Protein AF-A0AAW5N475-F1 (afdb_monomer_lite)

Secondary structure (DSSP, 8-state):
-EEEEEEEEEEETTEEEEEEEEEEEEE-SSSEEEEEEEEEEEETTEEEEEEEEEEEE--

Radius of gyration: 14.93 Å; chains: 1; bounding box: 35×19×39 Å

pLDDT: mean 90.67, std 4.52, range [77.38, 95.88]

Organism: NCBI:txid376804

Sequence (59 aa):
MSFGFFLDYADYTTAHEWAGEVTCRWACTSRMTVQPAIHLIRNSNGNYAAGLLRMYYVW

Foldseek 3Di:
DDKDKDWDWDDDPPKIKIKIKIKDWDDPDPFKIKIWMKMWMQMPVGIDIDIDIDIGGDD

Structure (mmCIF, N/CA/C/O backbone):
data_AF-A0AAW5N475-F1
#
_entry.id   AF-A0AAW5N475-F1
#
loop_
_atom_site.group_PDB
_atom_site.id
_atom_site.type_symbol
_atom_site.label_atom_id
_atom_site.label_alt_id
_atom_site.label_comp_id
_atom_site.label_asym_id
_atom_site.label_entity_id
_atom_site.label_seq_id
_atom_site.pdbx_PDB_ins_code
_atom_site.Cartn_x
_atom_site.Cartn_y
_atom_site.Cartn_z
_atom_site.occupancy
_atom_site.B_iso_or_equiv
_atom_site.auth_seq_id
_atom_site.auth_comp_id
_atom_site.auth_asym_id
_atom_site.auth_atom_id
_atom_site.pdbx_PDB_model_num
ATOM 1 N N . MET A 1 1 ? -3.433 1.214 17.061 1.00 80.50 1 MET A N 1
ATOM 2 C CA . MET A 1 1 ? -2.745 1.647 15.826 1.00 80.50 1 MET A CA 1
ATOM 3 C C . MET A 1 1 ? -1.962 0.460 15.310 1.00 80.50 1 MET A C 1
ATOM 5 O O . MET A 1 1 ? -1.296 -0.173 16.118 1.00 80.50 1 MET A O 1
ATOM 9 N N . SER A 1 2 ? -2.098 0.113 14.033 1.00 90.75 2 SER A N 1
ATOM 10 C CA . SER A 1 2 ? -1.345 -0.988 13.423 1.00 90.75 2 SER A CA 1
ATOM 11 C C . SER A 1 2 ? -0.680 -0.527 12.136 1.00 90.75 2 SER A C 1
ATOM 13 O O . SER A 1 2 ? -1.242 0.275 11.394 1.00 90.75 2 SER A O 1
ATOM 15 N N . PHE A 1 3 ? 0.522 -1.027 11.881 1.00 92.25 3 PHE A N 1
ATOM 16 C CA . PHE A 1 3 ? 1.239 -0.785 10.638 1.00 92.25 3 PHE A CA 1
ATOM 17 C C . PHE A 1 3 ? 1.171 -2.033 9.768 1.00 92.25 3 PHE A C 1
ATOM 19 O O . PHE A 1 3 ? 1.221 -3.151 10.278 1.00 92.25 3 PHE A O 1
ATOM 26 N N . GLY A 1 4 ? 1.029 -1.826 8.466 1.00 92.69 4 GLY A N 1
ATOM 27 C CA . GLY A 1 4 ? 1.117 -2.868 7.457 1.00 92.69 4 GLY A CA 1
ATOM 28 C C . GLY A 1 4 ? 2.223 -2.527 6.474 1.00 92.69 4 GLY A C 1
ATOM 29 O O . GLY A 1 4 ? 2.438 -1.358 6.146 1.00 92.69 4 GLY A O 1
ATOM 30 N N . PHE A 1 5 ? 2.917 -3.557 6.019 1.00 93.62 5 PHE A N 1
ATOM 31 C CA . PHE A 1 5 ? 3.901 -3.454 4.960 1.00 93.62 5 PHE A CA 1
ATOM 32 C C . PHE A 1 5 ? 3.685 -4.600 3.983 1.00 93.62 5 PHE A C 1
ATOM 34 O O . PHE A 1 5 ? 3.425 -5.730 4.397 1.00 93.62 5 PHE A O 1
ATOM 41 N N . PHE A 1 6 ? 3.803 -4.291 2.703 1.00 92.88 6 PHE A N 1
ATOM 42 C CA . PHE A 1 6 ? 3.780 -5.254 1.621 1.00 92.88 6 PHE A CA 1
ATOM 43 C C . PHE A 1 6 ? 4.913 -4.917 0.659 1.00 92.88 6 PHE A C 1
ATOM 45 O O . PHE A 1 6 ? 5.171 -3.744 0.395 1.00 92.88 6 PHE A O 1
ATOM 52 N N . LEU A 1 7 ? 5.591 -5.942 0.160 1.00 93.81 7 LEU A N 1
ATOM 53 C CA . LEU A 1 7 ? 6.585 -5.827 -0.894 1.00 93.81 7 LEU A CA 1
ATOM 54 C C . LEU A 1 7 ? 6.418 -7.022 -1.814 1.00 93.81 7 LEU A C 1
ATOM 56 O O . LEU A 1 7 ? 6.340 -8.157 -1.348 1.00 93.81 7 LEU A O 1
ATOM 60 N N . ASP A 1 8 ? 6.397 -6.735 -3.098 1.00 93.69 8 ASP A N 1
ATOM 61 C CA . ASP A 1 8 ? 6.223 -7.686 -4.170 1.00 93.69 8 ASP A CA 1
ATOM 62 C C . ASP A 1 8 ? 7.241 -7.420 -5.268 1.00 93.69 8 ASP A C 1
ATOM 64 O O . ASP A 1 8 ? 7.691 -6.285 -5.476 1.00 93.69 8 ASP A O 1
ATOM 68 N N . TYR A 1 9 ? 7.609 -8.495 -5.950 1.00 91.44 9 TYR A N 1
ATOM 69 C CA . TYR A 1 9 ? 8.498 -8.460 -7.093 1.00 91.44 9 TYR A CA 1
ATOM 70 C C . TYR A 1 9 ? 7.908 -9.310 -8.209 1.00 91.44 9 TYR A C 1
ATOM 72 O O . TYR A 1 9 ? 7.700 -10.513 -8.043 1.00 91.44 9 TYR A O 1
ATOM 80 N N . ALA A 1 10 ? 7.698 -8.681 -9.358 1.00 89.06 10 ALA A N 1
ATOM 81 C CA . ALA A 1 10 ? 7.248 -9.325 -10.572 1.00 89.06 10 ALA A CA 1
ATOM 82 C C . ALA A 1 10 ? 8.368 -9.304 -11.620 1.00 89.06 10 ALA A C 1
ATOM 84 O O . ALA A 1 10 ? 8.880 -8.249 -12.010 1.00 89.06 10 ALA A O 1
ATOM 85 N N . ASP A 1 11 ? 8.729 -10.500 -12.080 1.00 89.25 11 ASP A N 1
ATOM 86 C CA . ASP A 1 11 ? 9.744 -10.729 -13.102 1.00 89.25 11 ASP A CA 1
ATOM 87 C C . ASP A 1 11 ? 9.066 -11.032 -14.442 1.00 89.25 11 ASP A C 1
ATOM 89 O O . ASP A 1 11 ? 8.504 -12.111 -14.636 1.00 89.25 11 ASP A O 1
ATOM 93 N N . TYR A 1 12 ? 9.083 -10.075 -15.369 1.00 82.38 12 TYR A N 1
ATOM 94 C CA . TYR A 1 12 ? 8.588 -10.266 -16.730 1.00 82.38 12 TYR A CA 1
ATOM 95 C C . TYR A 1 12 ? 9.758 -10.442 -17.698 1.00 82.38 12 TYR A C 1
ATOM 97 O O . TYR A 1 12 ? 10.841 -9.892 -17.521 1.00 82.38 12 TYR A O 1
ATOM 105 N N . THR A 1 13 ? 9.516 -11.156 -18.798 1.00 79.44 13 THR A N 1
ATOM 106 C CA . THR A 1 13 ? 10.539 -11.508 -19.799 1.00 79.44 13 THR A CA 1
ATOM 107 C C . THR A 1 13 ? 11.269 -10.293 -20.393 1.00 79.44 13 THR A C 1
ATOM 109 O O . THR A 1 13 ? 12.385 -10.429 -20.884 1.00 79.44 13 THR A O 1
ATOM 112 N N . THR A 1 14 ? 10.656 -9.106 -20.354 1.00 78.94 14 THR A N 1
ATOM 113 C CA . THR A 1 14 ? 11.225 -7.847 -20.866 1.00 78.94 14 THR A CA 1
ATOM 114 C C . THR A 1 14 ? 11.164 -6.685 -19.868 1.00 78.94 14 THR A C 1
ATOM 116 O O . THR A 1 14 ? 11.468 -5.555 -20.246 1.00 78.94 14 THR A O 1
ATOM 119 N N . ALA A 1 15 ? 10.726 -6.917 -18.627 1.00 78.69 15 ALA A N 1
ATOM 120 C CA . ALA A 1 15 ? 10.533 -5.865 -17.632 1.00 78.69 15 ALA A CA 1
ATOM 121 C C . ALA A 1 15 ? 10.580 -6.432 -16.209 1.00 78.69 15 ALA A C 1
ATOM 123 O O . ALA A 1 15 ? 10.076 -7.513 -15.945 1.00 78.69 15 ALA A O 1
ATOM 124 N N . HIS A 1 16 ? 11.121 -5.667 -15.272 1.00 85.56 16 HIS A N 1
ATOM 125 C CA . HIS A 1 16 ? 11.104 -6.016 -13.852 1.00 85.56 16 HIS A CA 1
ATOM 126 C C . HIS A 1 16 ? 10.265 -4.983 -13.124 1.00 85.56 16 HIS A C 1
ATOM 128 O O . HIS A 1 16 ? 10.400 -3.795 -13.423 1.00 85.56 16 HIS A O 1
ATOM 134 N N . GLU A 1 17 ? 9.432 -5.409 -12.182 1.00 90.88 17 GLU A N 1
ATOM 135 C CA . GLU A 1 17 ? 8.610 -4.517 -11.375 1.00 90.88 17 GLU A CA 1
ATOM 136 C C . GLU A 1 17 ? 8.714 -4.875 -9.892 1.00 90.88 17 GLU A C 1
ATOM 138 O O . GLU A 1 17 ? 8.556 -6.021 -9.493 1.00 90.88 17 GLU A O 1
ATOM 143 N N . TRP A 1 18 ? 8.993 -3.873 -9.069 1.00 92.31 18 TRP A N 1
ATOM 144 C CA . TRP A 1 18 ? 8.939 -3.927 -7.617 1.00 92.31 18 TRP A CA 1
ATOM 145 C C . TRP A 1 18 ? 7.760 -3.080 -7.164 1.00 92.31 18 TRP A C 1
ATOM 147 O O . TRP A 1 18 ? 7.703 -1.896 -7.494 1.00 92.31 18 TRP A O 1
ATOM 157 N N . ALA A 1 19 ? 6.855 -3.645 -6.379 1.00 92.56 19 ALA A N 1
ATOM 158 C CA . ALA A 1 19 ? 5.736 -2.914 -5.804 1.00 92.56 19 ALA A CA 1
ATOM 159 C C . ALA A 1 19 ? 5.785 -3.029 -4.284 1.00 92.56 19 ALA A C 1
ATOM 161 O O . ALA A 1 19 ? 5.884 -4.118 -3.736 1.00 92.56 19 ALA A O 1
ATOM 162 N N . GLY A 1 20 ? 5.729 -1.906 -3.582 1.00 93.94 20 GLY A N 1
ATOM 163 C CA . GLY A 1 20 ? 5.696 -1.860 -2.129 1.00 93.94 20 GLY A CA 1
ATOM 164 C C . GLY A 1 20 ? 4.539 -1.011 -1.634 1.00 93.94 20 GLY A C 1
ATOM 165 O O . GLY A 1 20 ? 4.240 0.029 -2.209 1.00 93.94 20 GLY A O 1
ATOM 166 N N . GLU A 1 21 ? 3.909 -1.416 -0.540 1.00 95.44 21 GLU A N 1
ATOM 167 C CA . GLU A 1 21 ? 2.931 -0.608 0.180 1.00 95.44 21 GLU A CA 1
ATOM 168 C C . GLU A 1 21 ? 3.370 -0.467 1.637 1.00 95.44 21 GLU A C 1
ATOM 170 O O . GLU A 1 21 ? 3.663 -1.449 2.316 1.00 95.44 21 GLU A O 1
ATOM 175 N N . VAL A 1 22 ? 3.333 0.762 2.143 1.00 93.94 22 VAL A N 1
ATOM 176 C CA . VAL A 1 22 ? 3.358 1.042 3.580 1.00 93.94 22 VAL A CA 1
ATOM 177 C C . VAL A 1 22 ? 2.001 1.591 3.971 1.00 93.94 22 VAL A C 1
ATOM 179 O O . VAL A 1 22 ? 1.488 2.517 3.343 1.00 93.94 22 VAL A O 1
ATOM 182 N N . THR A 1 23 ? 1.419 1.062 5.038 1.00 95.12 23 THR A N 1
ATOM 183 C CA . THR A 1 23 ? 0.130 1.521 5.537 1.00 95.12 23 THR A CA 1
ATOM 184 C C . THR A 1 23 ? 0.109 1.653 7.051 1.00 95.12 23 THR A C 1
ATOM 186 O O . THR A 1 23 ? 0.784 0.926 7.777 1.00 95.12 23 THR A O 1
ATOM 189 N N . CYS A 1 24 ? -0.678 2.607 7.539 1.00 93.06 24 CYS A N 1
ATOM 190 C CA . CYS A 1 24 ? -0.855 2.867 8.957 1.00 93.06 24 CYS A CA 1
ATOM 191 C C . CYS A 1 24 ? -2.346 2.960 9.259 1.00 93.06 24 CYS A C 1
ATOM 193 O O . CYS A 1 24 ? -3.012 3.880 8.801 1.00 93.06 24 CYS A O 1
ATOM 195 N N . ARG A 1 25 ? -2.879 2.019 10.038 1.00 93.50 25 ARG A N 1
ATOM 196 C CA . ARG A 1 25 ? -4.282 1.983 10.447 1.00 93.50 25 ARG A CA 1
ATOM 197 C C . ARG A 1 25 ? -4.464 2.591 11.835 1.00 93.50 25 ARG A C 1
ATOM 199 O O . ARG A 1 25 ? -3.924 2.114 12.840 1.00 93.50 25 ARG A O 1
ATOM 206 N N . TRP A 1 26 ? -5.324 3.596 11.900 1.00 92.75 26 TRP A N 1
ATOM 207 C CA . TRP A 1 26 ? -5.831 4.206 13.119 1.00 92.75 26 TRP A CA 1
ATOM 208 C C . TRP A 1 26 ? -7.271 3.766 13.358 1.00 92.75 26 TRP A C 1
ATOM 210 O O . TRP A 1 26 ? -8.152 3.987 12.530 1.00 92.75 26 TRP A O 1
ATOM 220 N N . ALA A 1 27 ? -7.513 3.129 14.502 1.00 90.50 27 ALA A N 1
ATOM 221 C CA . ALA A 1 27 ? -8.865 2.926 14.999 1.00 90.50 27 ALA A CA 1
ATOM 222 C C . ALA A 1 27 ? -9.277 4.210 15.724 1.00 90.50 27 ALA A C 1
ATOM 224 O O . ALA A 1 27 ? -8.788 4.477 16.819 1.00 90.50 27 ALA A O 1
ATOM 225 N N . CYS A 1 28 ? -10.095 5.035 15.072 1.00 86.75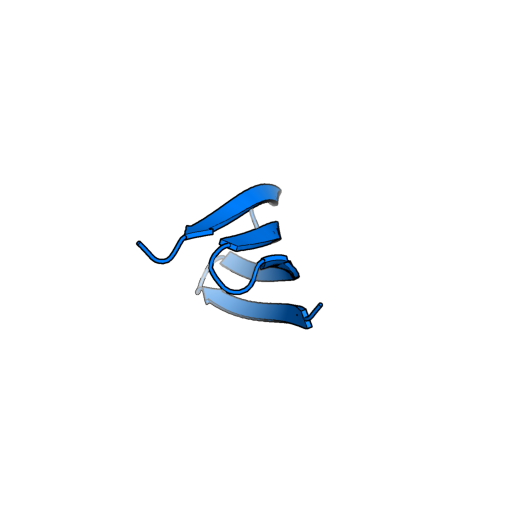 28 CYS A N 1
ATOM 226 C CA . C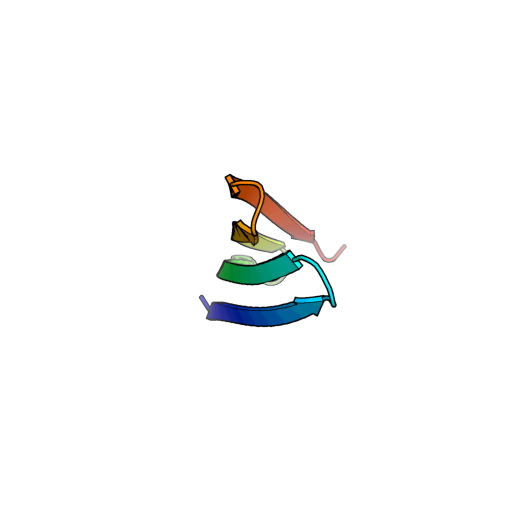YS A 1 28 ? -10.551 6.308 15.629 1.00 86.75 28 CYS A CA 1
ATOM 227 C C . CYS A 1 28 ? -11.652 6.078 16.668 1.00 86.75 28 CYS A C 1
ATOM 229 O O . CYS A 1 28 ? -11.681 6.732 17.704 1.00 86.75 28 CYS A O 1
ATOM 231 N N . THR A 1 29 ? -12.544 5.124 16.397 1.00 88.00 29 THR A N 1
ATOM 232 C CA . THR A 1 29 ? -13.587 4.663 17.321 1.00 88.00 29 THR A CA 1
ATOM 233 C C . THR A 1 29 ? -13.732 3.145 17.200 1.00 88.00 29 THR A C 1
ATOM 235 O O . THR A 1 29 ? -13.116 2.526 16.332 1.00 88.00 29 THR A O 1
ATOM 238 N N . SER A 1 30 ? -14.580 2.522 18.025 1.00 87.25 30 SER A N 1
ATOM 239 C CA . SER A 1 30 ? -14.921 1.095 17.879 1.00 87.25 30 SER A CA 1
ATOM 240 C C . SER A 1 30 ? -15.603 0.763 16.545 1.00 87.25 30 SER A C 1
ATOM 242 O O . SER A 1 30 ? -15.660 -0.402 16.164 1.00 87.25 30 SER A O 1
ATOM 244 N N . ARG A 1 31 ? -16.107 1.780 15.834 1.00 90.62 31 ARG A N 1
ATOM 245 C CA . ARG A 1 31 ? -16.827 1.638 14.565 1.00 90.62 31 ARG A CA 1
ATOM 246 C C . ARG A 1 31 ? -16.095 2.233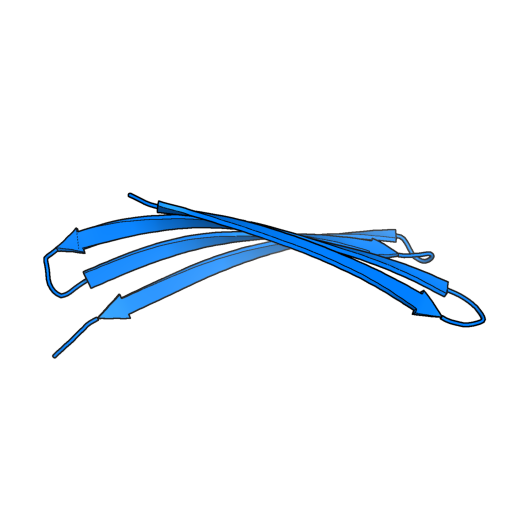 13.373 1.00 90.62 31 ARG A C 1
ATOM 248 O O . ARG A 1 31 ? -16.449 1.897 12.256 1.00 90.62 31 ARG A O 1
ATOM 255 N N . MET A 1 32 ? -15.105 3.103 13.579 1.00 92.62 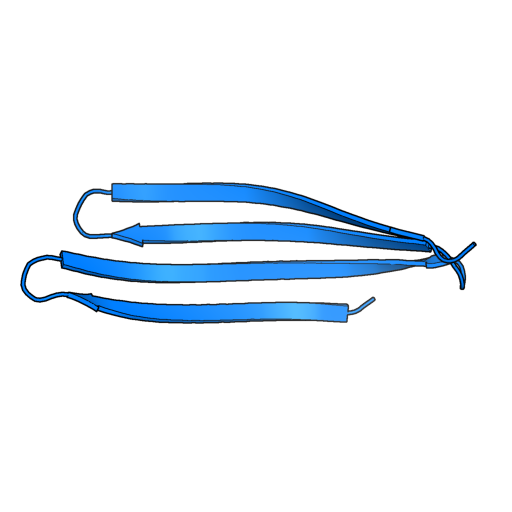32 MET A N 1
ATOM 256 C CA . MET A 1 32 ? -14.428 3.831 12.506 1.00 92.62 32 MET A CA 1
ATOM 257 C C . MET A 1 32 ? -12.929 3.569 12.513 1.00 92.62 32 MET A C 1
ATOM 259 O O . MET A 1 32 ? -12.254 3.761 13.528 1.00 92.62 32 MET A O 1
ATOM 263 N N . THR A 1 33 ? -12.388 3.217 11.349 1.00 93.31 33 THR A N 1
ATOM 264 C CA . THR A 1 33 ? -10.942 3.132 11.154 1.00 93.31 33 THR A CA 1
ATOM 265 C C . THR A 1 33 ? -10.506 3.876 9.905 1.00 93.31 33 THR A C 1
ATOM 267 O O . THR A 1 33 ? -11.133 3.746 8.855 1.00 93.31 33 THR A O 1
ATOM 270 N N . VAL A 1 34 ? -9.402 4.605 10.016 1.00 94.31 34 VAL A N 1
ATOM 271 C CA . VAL A 1 34 ? -8.763 5.330 8.918 1.00 94.31 34 VAL A CA 1
ATOM 272 C C . VAL A 1 34 ? -7.394 4.713 8.680 1.00 94.31 34 VAL A C 1
ATOM 274 O O . VAL A 1 34 ? -6.658 4.438 9.623 1.00 94.31 34 VAL A O 1
ATOM 277 N N . GLN A 1 35 ? -7.061 4.458 7.424 1.00 95.88 35 GLN A N 1
ATOM 278 C CA . GLN A 1 35 ? -5.856 3.753 7.027 1.00 95.88 35 GLN A CA 1
ATOM 279 C C . GLN A 1 35 ? -5.229 4.425 5.797 1.00 95.88 35 GLN A C 1
ATOM 281 O O . GLN A 1 35 ? -5.487 4.009 4.662 1.00 95.88 35 GLN A O 1
ATOM 286 N N . PRO A 1 36 ? -4.422 5.485 5.991 1.00 93.81 36 PRO A N 1
ATOM 287 C CA . PRO A 1 36 ? -3.518 5.965 4.955 1.00 93.81 36 PRO A CA 1
ATOM 288 C C . PRO A 1 36 ? -2.578 4.849 4.480 1.00 93.81 36 PRO A C 1
ATOM 290 O O . PRO A 1 36 ? -2.122 4.001 5.259 1.00 93.81 36 PRO A O 1
ATOM 293 N N . ALA A 1 37 ? -2.291 4.851 3.187 1.00 93.94 37 ALA A N 1
ATOM 294 C CA . ALA A 1 37 ? -1.345 3.955 2.548 1.00 93.94 37 ALA A CA 1
ATOM 295 C C . ALA A 1 37 ? -0.563 4.694 1.460 1.00 93.94 37 ALA A C 1
ATOM 297 O O . ALA A 1 37 ? -1.108 5.551 0.767 1.00 93.94 37 ALA A O 1
ATOM 298 N N . ILE A 1 38 ? 0.713 4.359 1.325 1.00 94.62 38 ILE A N 1
ATOM 299 C CA . ILE A 1 38 ? 1.593 4.843 0.264 1.00 94.62 38 ILE A CA 1
ATOM 300 C C . ILE A 1 38 ? 2.065 3.620 -0.505 1.00 94.62 38 ILE A C 1
ATOM 302 O O . ILE A 1 38 ? 2.634 2.705 0.087 1.00 94.62 38 ILE A O 1
ATOM 306 N N . HIS A 1 39 ? 1.805 3.610 -1.806 1.00 95.00 39 HIS A N 1
ATOM 307 C CA . HIS A 1 39 ? 2.253 2.591 -2.746 1.00 95.00 39 HIS A CA 1
ATOM 308 C C . HIS A 1 39 ? 3.422 3.146 -3.540 1.00 95.00 39 HIS A C 1
ATOM 310 O O . HIS A 1 39 ? 3.335 4.253 -4.065 1.00 95.00 39 HIS A O 1
ATOM 316 N N . LEU A 1 40 ? 4.496 2.380 -3.638 1.00 93.56 40 LEU A N 1
ATOM 317 C CA . LEU A 1 40 ? 5.676 2.679 -4.431 1.00 93.56 40 LEU A CA 1
ATOM 318 C C . LEU A 1 40 ? 5.830 1.568 -5.458 1.00 93.56 40 LEU A C 1
ATOM 320 O O . LEU A 1 40 ? 5.962 0.408 -5.087 1.00 93.56 40 LEU A O 1
ATOM 324 N N . ILE A 1 41 ? 5.816 1.920 -6.735 1.00 92.62 41 ILE A N 1
ATOM 325 C CA . ILE A 1 41 ? 6.002 0.977 -7.833 1.00 92.62 41 ILE A CA 1
ATOM 326 C C . ILE A 1 41 ? 7.245 1.412 -8.592 1.00 92.62 41 ILE A C 1
ATOM 328 O O . ILE A 1 41 ? 7.356 2.559 -9.019 1.00 92.62 41 ILE A O 1
ATOM 332 N N . ARG A 1 42 ? 8.198 0.508 -8.762 1.00 91.12 42 ARG A N 1
ATOM 333 C CA . ARG A 1 42 ? 9.405 0.720 -9.550 1.00 91.12 42 ARG A CA 1
ATOM 334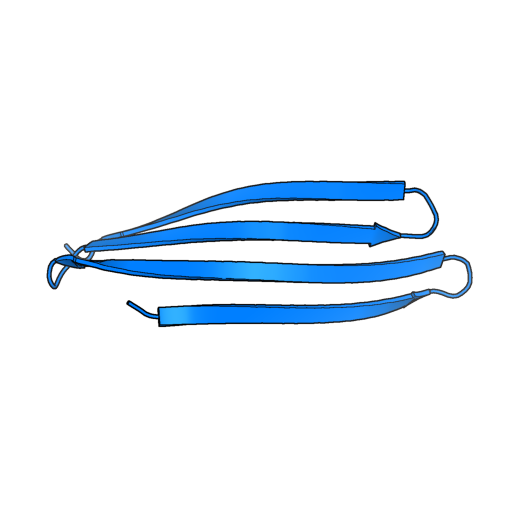 C C . ARG A 1 42 ? 9.462 -0.336 -10.626 1.00 91.12 42 ARG A C 1
ATOM 336 O O . ARG A 1 42 ? 9.643 -1.503 -10.311 1.00 91.12 42 ARG A O 1
ATOM 343 N N . ASN A 1 43 ? 9.379 0.078 -11.879 1.00 89.94 43 ASN A N 1
ATOM 344 C CA . ASN A 1 43 ? 9.545 -0.823 -13.005 1.00 89.94 43 ASN A CA 1
ATOM 345 C C . ASN A 1 43 ? 10.640 -0.351 -13.966 1.00 89.94 43 ASN A C 1
ATOM 347 O O . ASN A 1 43 ? 11.315 0.653 -13.725 1.00 89.94 43 ASN A O 1
ATOM 351 N N . SER A 1 44 ? 10.834 -1.086 -15.059 1.00 85.12 44 SER A N 1
ATOM 352 C CA . SER A 1 44 ? 11.795 -0.742 -16.114 1.00 85.12 44 SER A CA 1
ATOM 353 C C . SER A 1 44 ? 11.514 0.603 -16.797 1.00 85.12 44 SER A C 1
ATOM 355 O O . SER A 1 44 ? 12.428 1.180 -17.380 1.00 85.12 44 SER A O 1
ATOM 357 N N . ASN A 1 45 ? 10.280 1.111 -16.718 1.00 84.69 45 ASN A N 1
ATOM 358 C CA . ASN A 1 45 ? 9.873 2.372 -17.339 1.00 84.69 45 ASN A CA 1
ATOM 359 C C . ASN A 1 45 ? 9.995 3.573 -16.389 1.00 84.69 45 ASN A C 1
ATOM 361 O O . ASN A 1 45 ? 10.082 4.707 -16.860 1.00 84.69 45 ASN A O 1
ATOM 365 N N . GLY A 1 46 ? 10.018 3.360 -15.070 1.00 88.12 46 GLY A N 1
ATOM 366 C CA . GLY A 1 46 ? 10.178 4.444 -14.106 1.00 88.12 46 GLY A CA 1
ATOM 367 C C . GLY A 1 46 ? 9.780 4.105 -12.671 1.00 88.12 46 GLY A C 1
ATOM 368 O O . GLY A 1 46 ? 9.521 2.958 -12.311 1.00 88.12 46 GLY A O 1
ATOM 369 N N . ASN A 1 47 ? 9.741 5.155 -11.846 1.00 92.38 47 ASN A N 1
ATOM 370 C CA . ASN A 1 47 ? 9.297 5.103 -10.456 1.00 92.38 47 ASN A CA 1
ATOM 371 C C . ASN A 1 47 ? 7.965 5.843 -10.320 1.00 92.38 47 ASN A C 1
ATOM 373 O O . ASN A 1 47 ? 7.846 6.998 -10.732 1.00 92.38 47 ASN A O 1
ATOM 377 N N . TYR A 1 48 ? 6.999 5.200 -9.682 1.00 92.75 48 TYR A N 1
ATOM 378 C CA . TYR A 1 48 ? 5.656 5.703 -9.456 1.00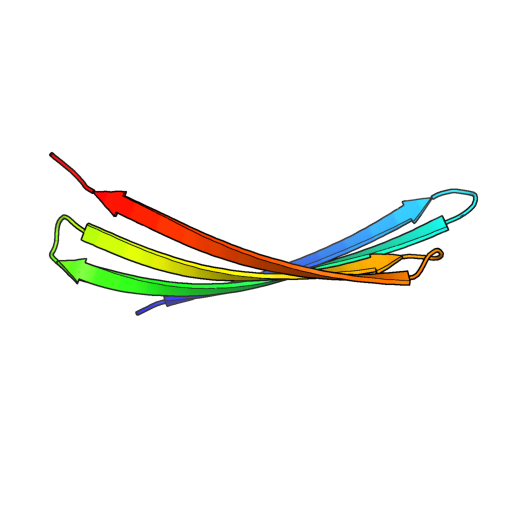 92.75 48 TYR A CA 1
ATOM 379 C C . TYR A 1 48 ? 5.330 5.634 -7.968 1.00 92.75 48 TYR A C 1
ATOM 381 O O . TYR A 1 48 ? 5.752 4.719 -7.260 1.00 92.75 48 TYR A O 1
ATOM 389 N N . ALA A 1 49 ? 4.563 6.610 -7.494 1.00 92.62 49 ALA A N 1
ATOM 390 C CA . ALA A 1 49 ? 4.061 6.638 -6.132 1.00 92.62 49 ALA A CA 1
ATOM 391 C C . ALA A 1 49 ? 2.574 6.991 -6.142 1.00 92.62 49 ALA A C 1
ATOM 393 O O . ALA A 1 49 ? 2.165 7.925 -6.833 1.00 92.62 49 ALA A O 1
ATOM 394 N N . ALA A 1 50 ? 1.773 6.266 -5.365 1.00 93.31 50 ALA A N 1
ATOM 395 C CA . ALA A 1 50 ? 0.356 6.546 -5.177 1.00 93.31 50 ALA A CA 1
ATOM 396 C C . ALA A 1 50 ? 0.024 6.634 -3.684 1.00 93.31 50 ALA A C 1
ATOM 398 O O . ALA A 1 50 ? 0.373 5.757 -2.896 1.00 93.31 50 ALA A O 1
ATOM 399 N N . GLY A 1 51 ? -0.654 7.712 -3.291 1.00 93.94 51 GLY A N 1
ATOM 400 C CA . GLY A 1 51 ? -1.194 7.886 -1.946 1.00 93.94 51 GLY A CA 1
ATOM 401 C C . GLY A 1 51 ? -2.667 7.493 -1.912 1.00 93.94 51 GLY A C 1
ATOM 402 O O . GLY A 1 51 ? -3.453 7.963 -2.731 1.00 93.94 51 GLY A O 1
ATOM 403 N N . LEU A 1 52 ? -3.047 6.648 -0.959 1.00 93.19 52 LEU A N 1
ATOM 404 C CA . LEU A 1 52 ? -4.406 6.142 -0.784 1.00 93.19 52 LEU A CA 1
ATOM 405 C C . LEU A 1 52 ? -4.873 6.404 0.648 1.00 93.19 52 LEU A C 1
ATOM 407 O O . LEU A 1 52 ? -4.106 6.273 1.601 1.00 93.19 52 LEU A O 1
ATOM 411 N N . LEU A 1 53 ? -6.157 6.716 0.816 1.00 94.06 53 LEU A N 1
ATOM 412 C CA . LEU A 1 53 ? -6.793 6.830 2.126 1.00 94.06 53 LEU A CA 1
ATOM 413 C C . LEU A 1 53 ? -7.955 5.845 2.207 1.00 94.06 53 LEU A C 1
ATOM 415 O O . LEU A 1 53 ? -9.008 6.064 1.613 1.00 94.06 53 LEU A O 1
ATOM 419 N N . ARG A 1 54 ? -7.769 4.749 2.949 1.00 93.31 54 ARG A N 1
ATOM 420 C CA . ARG A 1 54 ? -8.831 3.767 3.192 1.00 93.31 54 ARG A CA 1
ATOM 421 C C . ARG A 1 54 ? -9.600 4.145 4.449 1.00 93.31 54 ARG A C 1
ATOM 423 O O . ARG A 1 54 ? -9.009 4.322 5.510 1.00 93.31 54 ARG A O 1
ATOM 430 N N . MET A 1 55 ? -10.916 4.257 4.336 1.00 93.62 55 MET A N 1
ATOM 431 C CA . MET A 1 55 ? -11.810 4.542 5.456 1.00 93.62 55 MET A CA 1
ATOM 432 C C . MET A 1 55 ? -12.809 3.400 5.598 1.00 93.62 55 MET A C 1
ATOM 434 O O . MET A 1 55 ? -13.338 2.904 4.607 1.00 93.62 55 MET A O 1
ATOM 438 N N . TYR A 1 56 ? -13.045 2.971 6.832 1.00 91.44 56 TYR A N 1
ATOM 439 C CA . TYR A 1 56 ? -13.981 1.903 7.158 1.00 91.44 56 TYR A CA 1
ATOM 440 C C . TYR A 1 56 ? -14.880 2.343 8.305 1.00 91.44 56 TYR A C 1
ATOM 442 O O . TYR A 1 56 ? -14.390 2.903 9.291 1.00 91.44 56 TYR A O 1
ATOM 450 N N . TYR A 1 57 ? -16.176 2.071 8.168 1.00 91.88 57 TYR A N 1
ATOM 451 C CA . TYR A 1 57 ? -17.196 2.380 9.157 1.00 91.88 57 TYR A CA 1
ATOM 452 C C . TYR A 1 57 ? -18.178 1.210 9.303 1.00 91.88 57 TYR A C 1
ATOM 454 O O . TYR A 1 57 ? -18.643 0.671 8.299 1.00 91.88 57 TYR A O 1
ATOM 462 N N . VAL A 1 58 ? -18.489 0.833 10.544 1.00 89.62 58 VAL A N 1
ATOM 463 C CA . VAL A 1 58 ? -19.518 -0.161 10.884 1.00 89.62 58 VAL A CA 1
ATOM 464 C C . VAL A 1 58 ? -20.779 0.568 11.334 1.00 89.62 58 VAL A C 1
ATOM 466 O O . VAL A 1 58 ? -20.740 1.287 12.337 1.00 89.62 58 VAL A O 1
ATOM 469 N N . TRP A 1 59 ? -21.867 0.373 10.588 1.00 77.38 59 TRP A N 1
ATOM 470 C CA . TRP A 1 59 ? -23.192 0.924 10.883 1.00 77.38 59 TRP A CA 1
ATOM 471 C C . TRP A 1 59 ? -23.833 0.213 12.080 1.00 77.38 59 TRP A C 1
ATOM 473 O O . TRP A 1 59 ? -23.860 -1.037 12.069 1.00 77.38 59 TRP A O 1
#